Protein AF-A0A6N9PEZ5-F1 (afdb_monomer)

Mean predicted aligned error: 6.96 Å

Foldseek 3Di:
DCVVVPDPPDPCPVVVLVVLQVVFLVVLLVVLVVCPDPVNCVFFQKKFKAFDPDPPTDPLSVLRHGAMETNPACQCQFPADPLDGVGPIHMDTHGPVRCVVVVRDYDRDTDPPGGRPVPRRGRSSPDDDDDDCPPPDPVVVVVVVVCVVVPVDPDD

pLDDT: mean 90.11, std 12.71, range [35.72, 98.81]

Sequence (156 aa):
FLKNEGYEGLEPLQADNIFRTNIQTAYHVGHYRQMIDPAVMALRPYWQYDAVDDAHTRPSHLAMDGHVFPADSPVWDTWYPPNGFRCRCTVRTLSKRQVEQQRLMVETAPPLGIYPDRHFASNAAKVRFEPDLAGYPEPLAKAFRAREKAGGGKAP

Secondary structure (DSSP, 8-state):
-TTTTT--SSSTHHHHHHHHHHHHHHHHHHHHHHHTSHHHHHH--EEEEE---STTS-HHHHTTTT-EEETT-GGGGTSSSP-STT---EEEEE-HHHHHHHTPPB-SSPPTT--PSTT--S-TTTS------TTS-HHHHHHHHHHHHTTTT---

Solvent-accessible surface area (backbone atoms only — not comparable to full-atom values): 9207 Å² total; per-residue (Å²): 106,62,66,80,74,69,53,80,62,86,74,54,60,64,60,50,48,52,49,50,40,52,52,50,40,54,50,37,30,55,51,47,58,57,54,66,34,69,70,44,32,73,61,26,46,29,33,26,36,43,41,59,95,52,95,85,48,51,68,49,52,54,72,46,38,72,46,26,29,49,63,84,41,72,60,51,48,31,70,30,45,48,38,38,88,77,52,76,46,48,74,47,76,32,33,68,67,52,36,62,75,69,66,58,68,76,48,93,68,78,70,85,95,56,61,49,38,93,96,17,62,37,28,64,63,78,52,76,90,76,80,84,53,90,85,48,60,66,71,60,44,51,52,51,53,51,46,55,72,72,53,74,73,79,72,132

Radius of gyration: 18.54 Å; Cα contacts (8 Å, |Δi|>4): 190; chains: 1; bounding box: 46×35×56 Å

Nearest PDB structures (foldseek):
  6no1-assembly1_A  TM=2.380E-01  e=3.612E+00  Blastocystis sp. ATCC 50177/Nand II
  5ltv-assembly4_D  TM=3.193E-01  e=6.930E+00  Pseudomonas aeruginosa

Structure (mmCIF, N/CA/C/O backbone):
data_AF-A0A6N9PEZ5-F1
#
_entry.id   AF-A0A6N9PEZ5-F1
#
loop_
_atom_site.group_PDB
_atom_site.id
_atom_site.type_symbol
_atom_site.label_atom_id
_atom_site.label_alt_id
_atom_site.label_comp_id
_atom_site.label_asym_id
_atom_site.label_entity_id
_atom_site.label_seq_id
_atom_site.pdbx_PDB_ins_code
_atom_site.Cartn_x
_atom_site.Cartn_y
_atom_site.Cartn_z
_atom_site.occupancy
_atom_site.B_iso_or_equiv
_atom_site.auth_seq_id
_atom_site.auth_comp_id
_atom_site.auth_asym_id
_atom_site.auth_atom_id
_atom_site.pdbx_PDB_model_num
ATOM 1 N N . PHE A 1 1 ? 20.713 -13.069 -5.353 1.00 63.78 1 PHE A N 1
ATOM 2 C CA . PHE A 1 1 ? 19.783 -13.498 -6.414 1.00 63.78 1 PHE A CA 1
ATOM 3 C C . PHE A 1 1 ? 20.405 -13.280 -7.785 1.00 63.78 1 PHE A C 1
ATOM 5 O O . PHE A 1 1 ? 21.025 -14.216 -8.239 1.00 63.78 1 PHE A O 1
ATOM 12 N N . LEU A 1 2 ? 20.407 -12.079 -8.384 1.00 66.62 2 LEU A N 1
ATOM 13 C CA . LEU A 1 2 ? 20.916 -11.881 -9.761 1.00 66.62 2 LEU 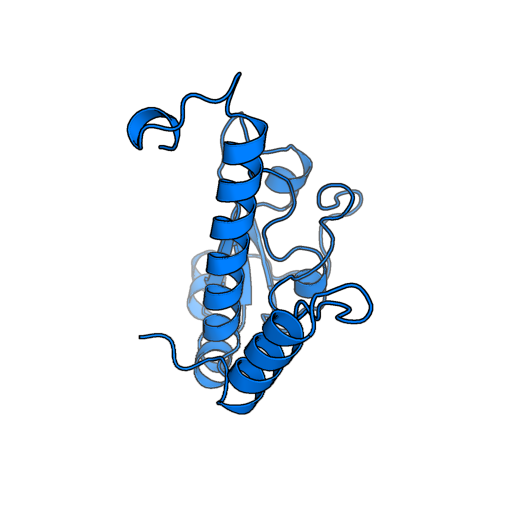A CA 1
ATOM 14 C C . LEU A 1 2 ? 22.366 -12.360 -9.997 1.00 66.62 2 LEU A C 1
ATOM 16 O O . LEU A 1 2 ? 22.626 -13.004 -11.004 1.00 66.62 2 LEU A O 1
ATOM 20 N N . LYS A 1 3 ? 23.289 -12.133 -9.046 1.00 65.44 3 LYS A N 1
ATOM 21 C CA . LYS A 1 3 ? 24.653 -12.706 -9.102 1.00 65.44 3 LYS A CA 1
ATOM 22 C C . LYS A 1 3 ? 24.655 -14.246 -9.047 1.00 65.44 3 LYS A C 1
ATOM 24 O O . LYS A 1 3 ? 25.455 -14.876 -9.719 1.00 65.44 3 LYS A O 1
ATOM 29 N N . ASN A 1 4 ? 23.747 -14.845 -8.272 1.00 75.81 4 ASN A N 1
ATOM 30 C CA . ASN A 1 4 ? 23.611 -16.305 -8.159 1.00 75.81 4 ASN A CA 1
ATOM 31 C C . ASN A 1 4 ? 22.989 -16.919 -9.426 1.00 75.81 4 ASN A C 1
ATOM 33 O O . ASN A 1 4 ? 23.233 -18.084 -9.702 1.00 75.81 4 ASN A O 1
ATOM 37 N N . GLU A 1 5 ? 22.228 -16.131 -10.191 1.00 81.50 5 GLU A N 1
ATOM 38 C CA . GLU A 1 5 ? 21.623 -16.516 -11.475 1.00 81.50 5 GLU A CA 1
ATOM 39 C C . GLU A 1 5 ? 22.512 -16.147 -12.687 1.00 81.50 5 GLU A C 1
ATOM 41 O O . GLU A 1 5 ? 22.036 -16.111 -13.819 1.00 81.50 5 GLU A O 1
ATOM 46 N N . GLY A 1 6 ? 23.800 -15.839 -12.472 1.00 74.12 6 GLY A N 1
ATOM 47 C CA . GLY A 1 6 ? 24.781 -15.648 -13.552 1.00 74.12 6 GLY A CA 1
ATOM 48 C C . GLY A 1 6 ? 24.813 -14.261 -14.209 1.00 74.12 6 GLY A C 1
ATOM 49 O O . GLY A 1 6 ? 25.402 -14.107 -15.276 1.00 74.12 6 GLY A O 1
ATOM 50 N N . TYR A 1 7 ? 24.204 -13.232 -13.610 1.00 70.62 7 TYR A N 1
ATOM 51 C CA . TYR A 1 7 ? 24.327 -11.861 -14.117 1.00 70.62 7 TYR A CA 1
ATOM 52 C C . TYR A 1 7 ? 25.643 -11.204 -13.653 1.00 70.62 7 TYR A C 1
ATOM 54 O O . TYR A 1 7 ? 25.795 -10.881 -12.471 1.00 70.62 7 TYR A O 1
ATOM 62 N N . GLU A 1 8 ? 26.563 -10.957 -14.594 1.00 67.50 8 GLU A N 1
ATOM 63 C CA . GLU A 1 8 ? 27.922 -10.425 -14.347 1.00 67.50 8 GLU A CA 1
ATOM 64 C C . GLU A 1 8 ? 28.089 -8.910 -14.607 1.00 67.50 8 GLU A C 1
ATOM 66 O O . GLU A 1 8 ? 29.203 -8.388 -14.587 1.00 67.50 8 GLU A O 1
ATOM 71 N N . GLY A 1 9 ? 27.002 -8.166 -14.848 1.00 66.94 9 GLY A N 1
ATOM 72 C CA . GLY A 1 9 ? 27.083 -6.715 -15.064 1.00 66.94 9 GLY A CA 1
ATOM 73 C C . GLY A 1 9 ? 27.667 -5.960 -13.856 1.00 66.94 9 GLY A C 1
ATOM 74 O O . GLY A 1 9 ? 27.374 -6.302 -12.708 1.00 66.94 9 GLY A O 1
ATOM 75 N N . LEU A 1 10 ? 28.472 -4.919 -14.125 1.00 53.66 10 LEU A N 1
ATOM 76 C CA . LEU A 1 10 ? 29.115 -4.048 -13.126 1.00 53.66 10 LEU A CA 1
ATOM 77 C C . LEU A 1 10 ? 28.102 -3.569 -12.078 1.00 53.66 10 LEU A C 1
ATOM 79 O O . LEU A 1 10 ? 27.137 -2.897 -12.428 1.00 53.66 10 LEU A O 1
ATOM 83 N N . GLU A 1 11 ? 28.336 -3.956 -10.817 1.00 64.50 11 GLU A N 1
ATOM 84 C CA . GLU A 1 11 ? 27.497 -3.694 -9.637 1.00 64.50 11 GLU A CA 1
ATOM 85 C C . GLU A 1 11 ? 25.986 -3.745 -9.942 1.00 64.50 11 GLU A C 1
ATOM 87 O O . GLU A 1 11 ? 25.364 -2.716 -10.219 1.00 64.50 11 GLU A O 1
ATOM 92 N N . PRO A 1 12 ? 25.342 -4.929 -9.849 1.00 73.00 12 PRO A N 1
ATOM 93 C CA . PRO A 1 12 ? 23.949 -5.132 -10.249 1.00 73.00 12 PRO A CA 1
ATOM 94 C C . PRO A 1 12 ? 22.935 -4.427 -9.336 1.00 73.00 12 PRO A C 1
ATOM 96 O O . PRO A 1 12 ? 21.785 -4.836 -9.273 1.00 73.00 12 PRO A O 1
ATOM 99 N N . LEU A 1 13 ? 23.325 -3.370 -8.623 1.00 79.56 13 LEU A N 1
ATOM 100 C CA . LEU A 1 13 ? 22.492 -2.570 -7.737 1.00 79.56 13 LEU A CA 1
ATOM 101 C C . LEU A 1 13 ? 21.288 -1.981 -8.466 1.00 79.56 13 LEU A C 1
ATOM 103 O O . LEU A 1 13 ? 20.185 -2.019 -7.925 1.00 79.56 13 LEU A O 1
ATOM 107 N N . GLN A 1 14 ? 21.472 -1.475 -9.690 1.00 82.81 14 GLN A N 1
ATOM 108 C CA . GLN A 1 14 ? 20.361 -0.937 -10.475 1.00 82.81 14 GLN A CA 1
ATOM 109 C C . GLN A 1 14 ? 19.403 -2.049 -10.909 1.00 82.81 14 GLN A C 1
ATOM 111 O O . GLN A 1 14 ? 18.198 -1.930 -10.698 1.00 82.81 14 GLN A O 1
ATOM 116 N N . ALA A 1 15 ? 19.931 -3.142 -11.466 1.00 85.19 15 ALA A N 1
ATOM 117 C CA . ALA A 1 15 ? 19.124 -4.282 -11.894 1.00 85.19 15 ALA A CA 1
ATOM 118 C C . ALA A 1 15 ? 18.391 -4.940 -10.711 1.00 85.19 15 ALA A C 1
ATOM 120 O O . ALA A 1 15 ? 17.208 -5.243 -10.816 1.00 85.19 15 ALA A O 1
ATOM 121 N N . ASP A 1 16 ? 19.059 -5.097 -9.566 1.00 85.62 16 ASP A N 1
ATOM 122 C CA . ASP A 1 16 ? 18.483 -5.612 -8.321 1.00 85.62 16 ASP A CA 1
ATOM 123 C C . ASP A 1 16 ? 17.399 -4.678 -7.782 1.00 85.62 16 ASP A C 1
ATOM 125 O O . ASP A 1 16 ? 16.331 -5.151 -7.406 1.00 85.62 16 ASP A O 1
ATOM 129 N N . ASN A 1 17 ? 17.626 -3.361 -7.790 1.00 89.38 17 ASN A N 1
ATOM 130 C CA . ASN A 1 17 ? 16.617 -2.395 -7.364 1.00 89.38 17 ASN A CA 1
ATOM 131 C C . ASN A 1 17 ? 15.374 -2.452 -8.264 1.00 89.38 17 ASN A C 1
ATOM 133 O O . ASN A 1 17 ? 14.265 -2.588 -7.756 1.00 89.38 17 ASN A O 1
ATOM 137 N N . ILE A 1 18 ? 15.559 -2.435 -9.590 1.00 88.69 18 ILE A N 1
ATOM 138 C CA . ILE A 1 18 ? 14.463 -2.560 -10.563 1.00 88.69 18 ILE A CA 1
ATOM 139 C C . ILE A 1 18 ? 13.706 -3.870 -10.343 1.00 88.69 18 ILE A C 1
ATOM 141 O O . ILE A 1 18 ? 12.483 -3.865 -10.216 1.00 88.69 18 ILE A O 1
ATOM 145 N N . PHE A 1 19 ? 14.427 -4.989 -10.268 1.00 89.62 19 PHE A N 1
ATOM 146 C CA . PHE A 1 19 ? 13.830 -6.302 -10.066 1.00 89.62 19 PHE A CA 1
ATOM 147 C C . PHE A 1 19 ? 13.015 -6.350 -8.771 1.00 89.62 19 PHE A C 1
ATOM 149 O O . PHE A 1 19 ? 11.838 -6.703 -8.800 1.00 89.62 19 PHE A O 1
ATOM 156 N N . ARG A 1 20 ? 13.600 -5.942 -7.639 1.00 89.62 20 ARG A N 1
ATOM 157 C CA . ARG A 1 20 ? 12.924 -5.960 -6.334 1.00 89.62 20 ARG A CA 1
ATOM 158 C C . ARG A 1 20 ? 11.693 -5.074 -6.313 1.00 89.62 20 ARG A C 1
ATOM 160 O O . ARG A 1 20 ? 10.644 -5.541 -5.883 1.00 89.62 20 ARG A O 1
ATOM 167 N N . THR A 1 21 ? 11.805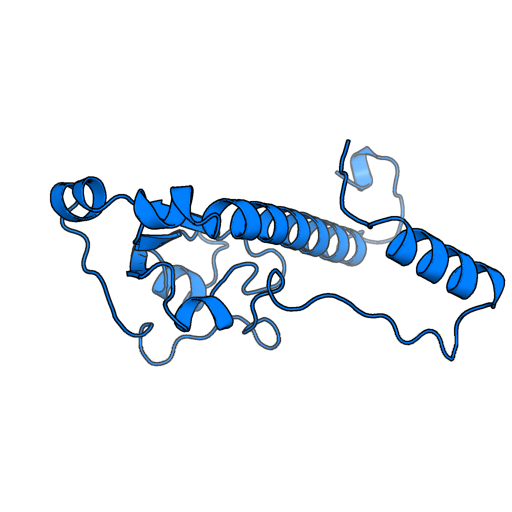 -3.838 -6.796 1.00 91.00 21 THR A N 1
ATOM 168 C CA . THR A 1 21 ? 10.665 -2.921 -6.862 1.00 91.00 21 THR A CA 1
ATOM 169 C C . THR A 1 21 ? 9.552 -3.503 -7.725 1.00 91.00 21 THR A C 1
ATOM 171 O O . THR A 1 21 ? 8.408 -3.520 -7.287 1.00 91.00 21 THR A O 1
ATOM 174 N N . ASN A 1 22 ? 9.864 -4.061 -8.896 1.00 91.38 22 ASN A N 1
ATOM 175 C CA . ASN A 1 22 ? 8.846 -4.634 -9.777 1.00 91.38 22 ASN A CA 1
ATOM 176 C C . ASN A 1 22 ? 8.159 -5.861 -9.164 1.00 91.38 22 ASN A C 1
ATOM 178 O O . ASN A 1 22 ? 6.937 -5.978 -9.248 1.00 91.38 22 ASN A O 1
ATOM 182 N N . ILE A 1 23 ? 8.916 -6.756 -8.522 1.00 93.31 23 ILE A N 1
ATOM 183 C CA . ILE A 1 23 ? 8.352 -7.941 -7.862 1.00 93.31 23 ILE A CA 1
ATOM 184 C C . ILE A 1 23 ? 7.480 -7.547 -6.664 1.00 93.31 23 ILE A C 1
ATOM 186 O O . ILE A 1 23 ? 6.385 -8.085 -6.511 1.00 93.31 23 ILE A O 1
ATOM 190 N N . GLN A 1 24 ? 7.917 -6.585 -5.848 1.00 92.69 24 GLN A N 1
ATOM 191 C CA . GLN A 1 24 ? 7.117 -6.069 -4.734 1.00 92.69 24 GLN A CA 1
ATOM 192 C C . GLN A 1 24 ? 5.831 -5.413 -5.231 1.00 92.69 24 GLN A C 1
ATOM 194 O O . GLN A 1 24 ? 4.755 -5.745 -4.744 1.00 92.69 24 GLN A O 1
ATOM 199 N N . THR A 1 25 ? 5.916 -4.551 -6.247 1.00 93.06 25 THR A N 1
ATOM 200 C CA . THR A 1 25 ? 4.736 -3.954 -6.880 1.00 93.06 25 THR A CA 1
ATOM 201 C C . THR A 1 25 ? 3.769 -5.031 -7.363 1.00 93.06 25 THR A C 1
ATOM 203 O O . THR A 1 25 ? 2.590 -4.978 -7.031 1.00 93.06 25 THR A O 1
ATOM 206 N N . ALA A 1 26 ? 4.247 -6.044 -8.092 1.00 92.75 26 ALA A N 1
ATOM 207 C CA . ALA A 1 26 ? 3.397 -7.125 -8.592 1.00 92.75 26 ALA A CA 1
ATOM 208 C C . ALA A 1 26 ? 2.713 -7.909 -7.459 1.00 92.75 26 ALA A C 1
ATOM 210 O O . ALA A 1 26 ? 1.514 -8.187 -7.542 1.00 92.75 26 ALA A O 1
ATOM 211 N N . TYR A 1 27 ? 3.448 -8.216 -6.386 1.00 94.38 27 TYR A N 1
ATOM 212 C CA . TYR A 1 27 ? 2.891 -8.856 -5.196 1.00 94.38 27 TYR A CA 1
ATOM 213 C C . TYR A 1 27 ? 1.787 -8.000 -4.564 1.00 94.38 27 TYR A C 1
ATOM 215 O O . TYR A 1 27 ? 0.679 -8.490 -4.353 1.00 94.38 27 TYR A O 1
ATOM 223 N N . HIS A 1 28 ? 2.050 -6.713 -4.322 1.00 95.50 28 HIS A N 1
ATOM 224 C CA . HIS A 1 28 ? 1.080 -5.805 -3.708 1.00 95.50 28 HIS A CA 1
ATOM 225 C C . HIS A 1 28 ? -0.150 -5.569 -4.591 1.00 95.50 28 H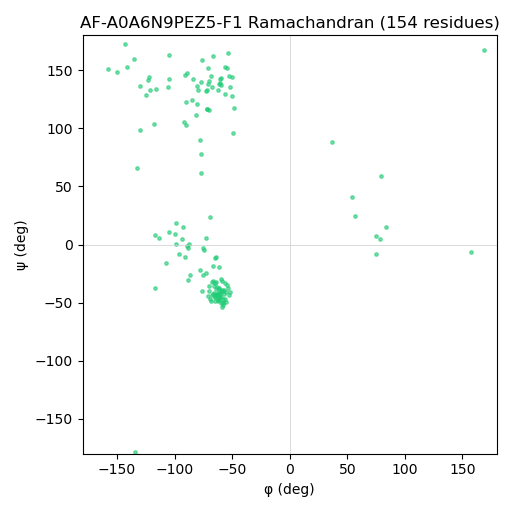IS A C 1
ATOM 227 O O . HIS A 1 28 ? -1.255 -5.474 -4.067 1.00 95.50 28 HIS A O 1
ATOM 233 N N . VAL A 1 29 ? -0.007 -5.566 -5.921 1.00 95.06 29 VAL A N 1
ATOM 234 C CA . VAL A 1 29 ? -1.148 -5.530 -6.853 1.00 95.06 29 VAL A CA 1
ATOM 235 C C . VAL A 1 29 ? -2.045 -6.758 -6.671 1.00 95.06 29 VAL A C 1
ATOM 237 O O . VAL A 1 29 ? -3.267 -6.625 -6.600 1.00 95.06 29 VAL A O 1
ATOM 240 N N . GLY A 1 30 ? -1.459 -7.957 -6.590 1.00 94.81 30 GLY A N 1
ATOM 241 C CA . GLY A 1 30 ? -2.207 -9.194 -6.347 1.00 94.81 30 GLY A CA 1
ATOM 242 C C . GLY A 1 30 ? -2.865 -9.217 -4.966 1.00 94.81 30 GLY A C 1
ATOM 243 O O . GLY A 1 30 ? -4.049 -9.531 -4.853 1.00 94.81 30 GLY A O 1
ATOM 244 N N . HIS A 1 31 ? -2.117 -8.816 -3.938 1.00 96.44 31 HIS A N 1
ATOM 245 C CA . HIS A 1 31 ? -2.591 -8.708 -2.560 1.00 96.44 31 HIS A CA 1
ATOM 246 C C . HIS A 1 31 ? -3.782 -7.753 -2.453 1.00 96.44 31 HIS A C 1
ATOM 248 O O . HIS A 1 31 ? -4.840 -8.138 -1.962 1.00 96.44 31 HIS A O 1
ATOM 254 N N . TYR A 1 32 ? -3.670 -6.552 -3.027 1.00 97.12 32 TYR A N 1
ATOM 255 C CA . TYR A 1 32 ? -4.749 -5.567 -3.057 1.00 97.12 32 TYR A CA 1
ATOM 256 C C . TYR A 1 32 ? -6.015 -6.132 -3.697 1.00 97.12 32 TYR A C 1
ATOM 258 O O . TYR A 1 32 ? -7.091 -6.019 -3.117 1.00 97.12 32 TYR A O 1
ATOM 266 N N . ARG A 1 33 ? -5.890 -6.795 -4.857 1.00 95.44 33 ARG A N 1
ATOM 267 C CA . 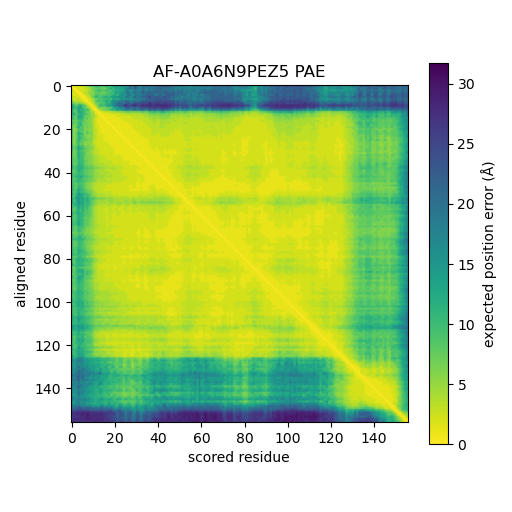ARG A 1 33 ? -7.025 -7.415 -5.563 1.00 95.44 33 ARG A CA 1
ATOM 268 C C . ARG A 1 33 ? -7.772 -8.429 -4.700 1.00 95.44 33 ARG A C 1
ATOM 270 O O . ARG A 1 33 ? -8.993 -8.467 -4.759 1.00 95.44 33 ARG A O 1
ATOM 277 N N . GLN A 1 34 ? -7.058 -9.223 -3.904 1.00 96.62 34 GLN A N 1
ATOM 278 C CA . GLN A 1 34 ? -7.684 -10.154 -2.961 1.00 96.62 34 GLN A CA 1
ATOM 279 C C . GLN A 1 34 ? -8.359 -9.411 -1.802 1.00 96.62 34 GLN A C 1
ATOM 281 O O . GLN A 1 34 ? -9.453 -9.775 -1.386 1.00 96.62 34 GLN A O 1
ATOM 286 N N . MET A 1 35 ? -7.724 -8.356 -1.286 1.00 97.50 35 MET A N 1
ATOM 287 C CA . MET A 1 35 ? -8.238 -7.584 -0.152 1.00 97.50 35 MET A CA 1
ATOM 288 C C . MET A 1 35 ? -9.521 -6.809 -0.469 1.00 97.50 35 MET A C 1
ATOM 290 O O . MET A 1 35 ? -10.331 -6.616 0.437 1.00 97.50 35 MET A O 1
ATOM 294 N N . ILE A 1 36 ? -9.699 -6.366 -1.719 1.00 96.94 36 ILE A N 1
ATOM 295 C CA . ILE A 1 36 ? -10.893 -5.629 -2.165 1.00 96.94 36 ILE A CA 1
ATOM 296 C C . ILE A 1 36 ? -12.042 -6.521 -2.636 1.00 96.94 36 ILE A C 1
ATOM 298 O O . ILE A 1 36 ? -13.072 -5.999 -3.064 1.00 96.94 36 ILE A O 1
ATOM 302 N N . ASP A 1 37 ? -11.885 -7.847 -2.607 1.00 97.31 37 ASP A N 1
ATOM 303 C CA . ASP A 1 37 ? -13.010 -8.735 -2.883 1.00 97.31 37 ASP A CA 1
ATOM 304 C C . ASP A 1 37 ? -14.160 -8.397 -1.908 1.00 97.31 37 ASP A C 1
ATOM 306 O O . ASP A 1 37 ? -13.917 -8.311 -0.697 1.00 97.31 37 ASP A O 1
ATOM 310 N N . PRO A 1 38 ? -15.403 -8.188 -2.384 1.00 97.38 38 PRO A N 1
ATOM 311 C CA . PRO A 1 38 ? -16.508 -7.776 -1.521 1.00 97.38 38 PRO A CA 1
ATOM 312 C C . PRO A 1 38 ? -16.742 -8.706 -0.324 1.00 97.38 38 PRO A C 1
ATOM 314 O O . PRO A 1 38 ? -17.076 -8.234 0.764 1.00 97.38 38 PRO A O 1
ATOM 317 N N . ALA A 1 39 ? -16.530 -10.017 -0.487 1.00 97.56 39 ALA A N 1
ATOM 318 C CA . ALA A 1 39 ? -16.652 -10.976 0.605 1.00 97.56 39 ALA A CA 1
ATOM 319 C C . ALA A 1 39 ? -15.515 -10.816 1.627 1.00 97.56 39 ALA A C 1
ATOM 321 O O . ALA A 1 39 ? -15.742 -10.936 2.833 1.00 97.56 39 ALA A O 1
ATOM 322 N N . VAL A 1 40 ? -14.301 -10.491 1.170 1.00 97.75 40 VAL A N 1
ATOM 323 C CA . VAL A 1 40 ? -13.162 -10.206 2.053 1.00 97.75 40 VAL A CA 1
ATOM 324 C C . VAL A 1 40 ? -13.375 -8.899 2.808 1.00 97.75 40 VAL A C 1
ATOM 326 O O . VAL A 1 40 ? -13.222 -8.895 4.029 1.00 97.75 40 VAL A O 1
ATOM 329 N N . MET A 1 41 ? -13.782 -7.819 2.137 1.00 97.44 41 MET A N 1
ATOM 330 C CA . MET A 1 41 ? -14.045 -6.526 2.783 1.00 97.44 41 MET A CA 1
ATOM 331 C C . MET A 1 41 ? -15.164 -6.618 3.826 1.00 97.44 41 MET A C 1
ATOM 333 O O . MET A 1 41 ? -15.037 -6.042 4.905 1.00 97.44 41 MET A O 1
ATOM 337 N N . ALA A 1 42 ? -16.220 -7.396 3.557 1.00 97.62 42 ALA A N 1
ATOM 338 C CA . ALA A 1 42 ? -17.299 -7.627 4.519 1.00 97.62 42 ALA A CA 1
ATOM 339 C C . ALA A 1 42 ? -16.807 -8.307 5.812 1.00 97.62 42 ALA A C 1
ATOM 341 O O . ALA A 1 42 ? -17.262 -7.976 6.907 1.00 97.62 42 ALA A O 1
ATOM 342 N N . LEU A 1 43 ? -15.860 -9.245 5.702 1.00 98.19 43 LEU A N 1
ATOM 343 C CA . LEU A 1 43 ? -15.302 -9.976 6.846 1.00 98.19 43 LEU A CA 1
ATOM 344 C C . LEU A 1 43 ? -14.120 -9.253 7.511 1.00 98.19 43 LEU A C 1
ATOM 346 O O . LEU A 1 43 ? -13.838 -9.469 8.696 1.00 98.19 43 LEU A O 1
ATOM 350 N N . ARG A 1 44 ? -13.399 -8.424 6.753 1.00 98.38 44 ARG A N 1
ATOM 351 C CA . ARG A 1 44 ? -12.153 -7.763 7.160 1.00 98.38 44 ARG A CA 1
ATOM 352 C C . ARG A 1 44 ? -12.187 -6.269 6.800 1.00 98.38 44 ARG A C 1
ATOM 354 O O . ARG A 1 44 ? -11.407 -5.825 5.955 1.00 98.38 44 ARG A O 1
ATOM 361 N N . PRO A 1 45 ? -13.080 -5.490 7.441 1.00 98.44 45 PRO A N 1
ATOM 362 C CA . PRO A 1 45 ? -13.360 -4.105 7.060 1.00 98.44 45 PRO A CA 1
ATOM 363 C C . PRO A 1 45 ? -12.269 -3.105 7.470 1.00 98.44 45 PRO A C 1
ATOM 365 O O . PRO A 1 45 ? -12.392 -1.924 7.160 1.00 98.44 45 PRO A O 1
ATOM 368 N N . TYR A 1 46 ? -11.216 -3.543 8.166 1.00 98.75 46 TYR A N 1
ATOM 369 C CA . TYR A 1 46 ? -10.116 -2.684 8.600 1.00 98.75 46 TYR A CA 1
ATOM 370 C C . TYR A 1 46 ? -8.795 -3.209 8.078 1.00 98.75 46 TYR A C 1
ATOM 372 O O . TYR A 1 46 ? -8.559 -4.415 8.080 1.00 98.75 46 TYR A O 1
ATOM 380 N N . TRP A 1 47 ? -7.913 -2.313 7.675 1.00 98.69 47 TRP A N 1
ATOM 381 C CA . TRP A 1 47 ? -6.575 -2.635 7.210 1.00 98.69 47 TRP A CA 1
ATOM 382 C C . TRP A 1 47 ? -5.554 -1.907 8.078 1.00 98.69 47 TRP A C 1
ATOM 384 O O . TRP A 1 47 ? -5.794 -0.787 8.522 1.00 98.69 47 TRP A O 1
ATOM 394 N N . GLN A 1 48 ? -4.422 -2.549 8.328 1.00 98.69 48 GLN A N 1
ATOM 395 C CA . GLN A 1 48 ? -3.334 -1.995 9.120 1.00 98.69 48 GLN A CA 1
ATOM 396 C C . GLN A 1 48 ? -2.065 -1.948 8.290 1.00 98.69 48 GLN A C 1
ATOM 398 O O . GLN A 1 48 ? -1.720 -2.933 7.631 1.00 98.69 48 GLN A O 1
ATOM 403 N N . TYR A 1 49 ? -1.392 -0.806 8.336 1.00 98.50 49 TYR A N 1
ATOM 404 C CA . TYR A 1 49 ? -0.069 -0.659 7.756 1.00 98.50 49 TYR A CA 1
ATOM 405 C C . TYR A 1 49 ? 0.954 -1.410 8.616 1.00 98.50 49 TYR A C 1
ATOM 407 O O . TYR A 1 49 ? 0.915 -1.312 9.840 1.00 98.50 49 TYR A O 1
ATOM 415 N N . ASP A 1 50 ? 1.817 -2.196 7.979 1.00 98.06 50 ASP A N 1
ATOM 416 C CA . ASP A 1 50 ? 2.771 -3.087 8.646 1.00 98.06 50 ASP A CA 1
ATOM 417 C C . ASP A 1 50 ? 4.159 -2.857 8.043 1.00 98.06 50 ASP A C 1
ATOM 419 O O . ASP A 1 50 ? 4.464 -3.310 6.933 1.00 98.06 50 ASP A O 1
ATOM 423 N N . ALA A 1 51 ? 4.969 -2.058 8.729 1.00 97.69 51 ALA A N 1
ATOM 424 C CA . ALA A 1 51 ? 6.353 -1.811 8.376 1.00 97.69 51 ALA A CA 1
ATOM 425 C C . ALA A 1 51 ? 7.257 -2.843 9.055 1.00 97.69 51 ALA A C 1
ATOM 427 O O . ALA A 1 51 ? 7.016 -3.285 10.172 1.00 97.69 51 ALA A O 1
ATOM 428 N N . VAL A 1 52 ? 8.361 -3.203 8.401 1.00 96.19 52 VAL A N 1
ATOM 429 C CA . VAL A 1 52 ? 9.376 -4.025 9.070 1.00 96.19 52 VAL A CA 1
ATOM 430 C C . VAL A 1 52 ? 10.084 -3.161 10.110 1.00 96.19 52 VAL A C 1
ATOM 432 O O . VAL A 1 52 ? 10.761 -2.207 9.733 1.00 96.19 52 VAL A O 1
ATOM 435 N N . ASP A 1 53 ? 9.966 -3.495 11.391 1.00 93.88 53 ASP A N 1
ATOM 436 C CA . ASP A 1 53 ? 10.648 -2.780 12.476 1.00 93.88 53 ASP A CA 1
ATOM 437 C C . ASP A 1 53 ? 12.136 -3.172 12.549 1.00 93.88 53 ASP A C 1
ATOM 439 O O . ASP A 1 53 ? 12.562 -4.020 13.334 1.00 93.88 53 ASP A O 1
ATOM 443 N N . ASP A 1 54 ? 12.9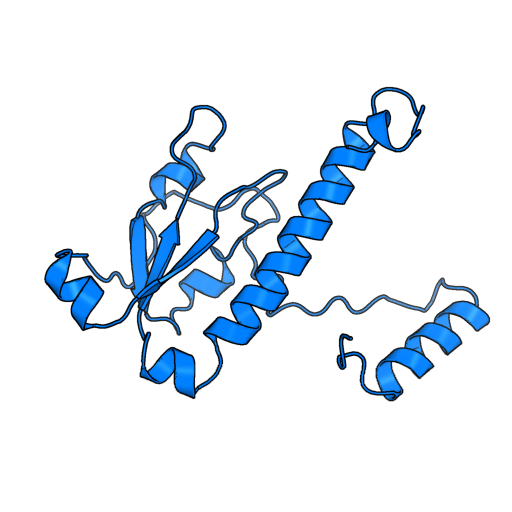37 -2.614 11.638 1.00 94.75 54 ASP A N 1
ATOM 444 C CA . ASP A 1 54 ? 14.391 -2.738 11.650 1.00 94.75 54 ASP A CA 1
ATOM 445 C C . ASP A 1 54 ? 15.091 -1.447 11.191 1.00 94.75 54 ASP A C 1
ATOM 447 O O . ASP A 1 54 ? 14.478 -0.506 10.682 1.00 94.75 54 ASP A O 1
ATOM 451 N N . ALA A 1 55 ? 16.420 -1.423 11.326 1.00 94.62 55 ALA A N 1
ATOM 452 C CA . ALA A 1 55 ? 17.250 -0.260 11.008 1.00 94.62 55 ALA A CA 1
ATOM 453 C C . ALA A 1 55 ? 17.258 0.158 9.519 1.00 94.62 55 ALA A C 1
ATOM 455 O O . ALA A 1 55 ? 17.790 1.218 9.190 1.00 94.62 55 ALA A O 1
ATOM 456 N N . HIS A 1 56 ? 16.712 -0.652 8.608 1.00 94.31 56 HIS A N 1
ATOM 457 C CA . HIS A 1 56 ? 16.643 -0.345 7.175 1.00 94.31 56 HIS A CA 1
ATOM 458 C C . HIS A 1 56 ? 15.298 0.262 6.762 1.00 94.31 56 HIS A C 1
ATOM 460 O O . HIS A 1 56 ? 15.144 0.692 5.613 1.00 94.31 56 HIS A O 1
ATOM 466 N N . THR A 1 57 ? 14.312 0.289 7.657 1.00 96.69 57 THR A N 1
ATOM 467 C CA . THR A 1 57 ? 13.030 0.943 7.405 1.00 96.69 57 THR A CA 1
ATOM 468 C C . THR A 1 57 ? 13.158 2.446 7.612 1.00 96.69 57 THR A C 1
ATOM 470 O O . THR A 1 57 ? 13.742 2.929 8.579 1.00 96.69 57 THR A O 1
ATOM 473 N N . ARG A 1 58 ? 12.634 3.218 6.654 1.00 96.75 58 ARG A N 1
ATOM 474 C CA . ARG A 1 58 ? 12.722 4.680 6.707 1.00 96.75 58 ARG A CA 1
ATOM 475 C C . ARG A 1 58 ? 11.866 5.218 7.855 1.00 96.75 58 ARG A C 1
ATOM 477 O O . ARG A 1 58 ? 10.759 4.712 8.041 1.00 96.75 58 ARG A O 1
ATOM 484 N N . PRO A 1 59 ? 12.292 6.296 8.539 1.00 96.88 59 PRO A N 1
ATOM 485 C CA . PRO A 1 59 ? 11.531 6.868 9.647 1.00 96.88 59 PRO A CA 1
ATOM 486 C C . PRO A 1 59 ? 10.079 7.214 9.301 1.00 96.88 59 PRO A C 1
ATOM 488 O O . PRO A 1 59 ? 9.199 6.982 10.117 1.00 96.88 59 PRO A O 1
ATOM 491 N N . SER A 1 60 ? 9.797 7.704 8.086 1.00 96.94 60 SER A N 1
ATOM 492 C CA . SER A 1 60 ? 8.418 7.999 7.668 1.00 96.94 60 SER A CA 1
ATOM 493 C C . SER A 1 60 ? 7.555 6.747 7.509 1.00 96.94 60 SER A C 1
ATOM 495 O O . SER A 1 60 ? 6.357 6.806 7.755 1.00 96.94 60 SER A O 1
ATOM 497 N N . HIS A 1 61 ? 8.144 5.614 7.111 1.00 97.88 61 HIS A N 1
ATOM 498 C CA . HIS A 1 61 ? 7.425 4.344 6.979 1.00 97.88 61 HIS A CA 1
ATOM 499 C C . HIS A 1 61 ? 7.187 3.729 8.357 1.00 97.88 61 HIS A C 1
ATOM 501 O O . HIS A 1 61 ? 6.094 3.239 8.605 1.00 97.88 61 HIS A O 1
ATOM 507 N N . LEU A 1 62 ? 8.175 3.809 9.255 1.00 97.50 62 LEU A N 1
ATOM 508 C CA . LEU A 1 62 ? 8.037 3.361 10.642 1.00 97.50 62 LEU A CA 1
ATOM 509 C C . LEU A 1 62 ? 7.025 4.214 11.418 1.00 97.50 62 LEU A C 1
ATOM 511 O O . LEU A 1 62 ? 6.256 3.691 12.207 1.00 97.50 62 LEU A O 1
ATOM 515 N N . ALA A 1 63 ? 6.961 5.518 11.148 1.00 97.50 63 ALA A N 1
ATOM 516 C CA . ALA A 1 63 ? 5.950 6.397 11.731 1.00 97.50 63 ALA A CA 1
ATOM 517 C C . ALA A 1 63 ? 4.518 6.091 11.255 1.00 97.50 63 ALA A C 1
ATOM 519 O O . ALA A 1 63 ? 3.572 6.529 11.894 1.00 97.50 63 ALA A O 1
ATOM 520 N N . MET A 1 64 ? 4.358 5.369 10.141 1.00 98.12 64 MET A N 1
ATOM 521 C CA . MET A 1 64 ? 3.065 4.860 9.671 1.00 98.12 64 MET A CA 1
ATOM 522 C C . MET A 1 64 ? 2.773 3.449 10.210 1.00 98.12 64 MET A C 1
ATOM 524 O O . MET A 1 64 ? 1.655 2.955 10.064 1.00 98.12 64 MET A O 1
ATOM 528 N N . ASP A 1 65 ? 3.757 2.781 10.819 1.00 98.12 65 ASP A N 1
ATOM 529 C CA . ASP A 1 65 ? 3.610 1.412 11.301 1.00 98.12 65 ASP A CA 1
ATOM 530 C C . ASP A 1 65 ? 2.505 1.280 12.348 1.00 98.12 65 ASP A C 1
ATOM 532 O O . ASP A 1 65 ? 2.319 2.128 13.219 1.00 98.12 65 ASP A O 1
ATOM 536 N N . GLY A 1 66 ? 1.733 0.205 12.239 1.00 98.12 66 GLY A N 1
ATOM 537 C CA . GLY A 1 66 ? 0.667 -0.110 13.174 1.00 98.12 66 GLY A CA 1
ATOM 538 C C . GLY A 1 66 ? -0.600 0.739 13.036 1.00 98.12 66 GLY A C 1
ATOM 539 O O . GLY A 1 66 ? -1.609 0.370 13.642 1.00 98.12 66 GLY A O 1
ATOM 540 N N . HIS A 1 67 ? -0.617 1.796 12.220 1.00 98.56 67 HIS A N 1
ATOM 541 C CA . HIS A 1 67 ? -1.819 2.603 12.006 1.00 98.56 67 HIS A CA 1
ATOM 542 C C . HIS A 1 67 ? -2.906 1.805 11.269 1.00 98.56 67 HIS A C 1
ATOM 544 O O . HIS A 1 67 ? -2.637 1.092 10.293 1.00 98.56 67 HIS A O 1
ATOM 550 N N . VAL A 1 68 ? -4.150 1.914 11.749 1.00 98.81 68 VAL A N 1
ATOM 551 C CA . VAL A 1 68 ? -5.303 1.147 11.252 1.00 98.81 68 VAL A CA 1
ATOM 552 C C . VAL A 1 68 ? -6.342 2.078 10.651 1.00 98.81 68 VAL A C 1
ATOM 554 O O . VAL A 1 68 ? -6.741 3.055 11.273 1.00 98.81 68 VAL A O 1
ATOM 557 N N . PHE A 1 69 ? -6.854 1.724 9.476 1.00 98.75 69 PHE A N 1
ATOM 558 C CA . PHE A 1 69 ? -7.877 2.494 8.770 1.00 98.75 69 PHE A CA 1
ATOM 559 C C . PHE A 1 69 ? -8.977 1.578 8.227 1.00 98.75 69 PHE A C 1
ATOM 561 O O . PHE A 1 69 ? -8.745 0.378 8.041 1.00 98.75 69 PHE A O 1
ATOM 568 N N . PRO A 1 70 ? -10.171 2.113 7.924 1.00 98.56 70 PRO A N 1
ATOM 569 C CA . PRO A 1 70 ? -11.160 1.400 7.122 1.00 98.56 70 PRO A CA 1
ATOM 570 C C . PRO A 1 70 ? -10.565 0.906 5.795 1.00 98.56 70 PRO A C 1
ATOM 572 O O . PRO A 1 70 ? -9.716 1.573 5.201 1.00 98.56 70 PRO A O 1
ATOM 575 N N . ALA A 1 71 ? -11.003 -0.261 5.326 1.00 98.19 71 ALA A N 1
ATOM 576 C CA . ALA A 1 71 ? -10.532 -0.881 4.084 1.00 98.19 71 ALA A CA 1
ATOM 577 C C . ALA A 1 71 ? -10.770 -0.006 2.836 1.00 98.19 71 ALA A C 1
ATOM 579 O O . ALA A 1 71 ? -10.008 -0.052 1.875 1.00 98.19 71 ALA A O 1
ATOM 580 N N . ASP A 1 72 ? -11.818 0.813 2.860 1.00 97.25 72 ASP A N 1
ATOM 581 C CA . ASP A 1 72 ? -12.213 1.756 1.812 1.00 97.25 72 ASP A CA 1
ATOM 582 C C . ASP A 1 72 ? -11.651 3.175 2.017 1.00 97.25 72 ASP A C 1
ATOM 584 O O . ASP A 1 72 ? -11.959 4.080 1.241 1.00 97.25 72 ASP A O 1
ATOM 588 N N . SER A 1 73 ? -10.804 3.382 3.031 1.00 98.00 73 SER A N 1
ATOM 589 C CA . SER A 1 73 ? -10.229 4.693 3.329 1.00 98.00 73 SER A CA 1
ATOM 590 C C . SER A 1 73 ? -9.378 5.228 2.164 1.00 98.00 73 SER A C 1
ATOM 592 O O . SER A 1 73 ? -8.548 4.491 1.616 1.00 98.00 73 SER A O 1
ATOM 594 N N . PRO A 1 74 ? -9.482 6.531 1.831 1.00 96.94 74 PRO A N 1
ATOM 595 C CA . PRO A 1 74 ? -8.650 7.158 0.802 1.00 96.94 74 PRO A CA 1
ATOM 596 C C . PRO A 1 74 ? -7.159 7.186 1.169 1.00 96.94 74 PRO A C 1
ATOM 598 O O . PRO A 1 74 ? -6.313 7.433 0.312 1.00 96.94 74 PRO A O 1
ATOM 601 N N . VAL A 1 75 ? -6.787 6.886 2.420 1.00 97.75 75 VAL A N 1
ATOM 602 C CA . VAL A 1 75 ? -5.372 6.735 2.799 1.00 97.75 75 VAL A CA 1
ATOM 603 C C . VAL A 1 75 ? -4.668 5.687 1.928 1.00 97.75 75 VAL A C 1
ATOM 605 O O . VAL A 1 75 ? -3.510 5.869 1.559 1.00 97.75 75 VAL A O 1
ATOM 608 N N . TRP A 1 76 ? -5.382 4.636 1.506 1.00 97.62 76 TRP A N 1
ATOM 609 C CA . TRP A 1 76 ? -4.844 3.564 0.667 1.00 97.62 76 TRP A CA 1
ATOM 610 C C . TRP A 1 76 ? -4.635 3.973 -0.792 1.00 97.62 76 TRP A C 1
ATOM 612 O O . TRP A 1 76 ? -4.103 3.178 -1.563 1.00 97.62 76 TRP A O 1
ATOM 622 N N . ASP A 1 77 ? -5.025 5.186 -1.190 1.00 95.56 77 ASP A N 1
ATOM 623 C CA . ASP A 1 77 ? -4.632 5.764 -2.479 1.00 95.56 77 ASP A CA 1
ATOM 624 C C . ASP A 1 77 ? -3.201 6.293 -2.463 1.00 95.56 77 ASP A C 1
ATOM 626 O O . ASP A 1 77 ? -2.580 6.400 -3.518 1.00 95.56 77 ASP A O 1
ATOM 630 N N . THR A 1 78 ? -2.666 6.589 -1.275 1.00 95.81 78 THR A N 1
ATOM 631 C CA . THR A 1 78 ? -1.341 7.197 -1.104 1.00 95.81 78 THR A CA 1
ATOM 632 C C . THR A 1 78 ? -0.360 6.299 -0.359 1.00 95.81 78 THR A C 1
ATOM 634 O O . THR A 1 78 ? 0.803 6.266 -0.733 1.00 95.81 78 THR A O 1
ATOM 637 N N . TRP A 1 79 ? -0.813 5.549 0.648 1.00 97.38 79 TRP A N 1
ATOM 638 C CA . TRP A 1 79 ? 0.038 4.763 1.551 1.00 97.38 79 TRP A CA 1
ATOM 639 C C . TRP A 1 79 ? 0.020 3.251 1.300 1.00 97.38 79 TRP A C 1
ATOM 641 O O . TRP A 1 79 ? 0.537 2.489 2.120 1.00 97.38 79 TRP A O 1
ATOM 651 N N . TYR A 1 80 ? -0.556 2.785 0.190 1.00 97.56 80 TYR A N 1
ATOM 652 C CA . TYR A 1 80 ? -0.526 1.360 -0.138 1.00 97.56 80 TYR A CA 1
ATOM 653 C C . TYR A 1 80 ? 0.823 0.974 -0.775 1.00 97.56 80 TYR A C 1
ATOM 655 O O . TYR A 1 80 ? 1.157 1.520 -1.826 1.00 97.56 80 TYR A O 1
ATOM 663 N N . PRO A 1 81 ? 1.591 0.036 -0.185 1.00 96.19 81 PRO A N 1
ATOM 664 C CA . PRO A 1 81 ? 2.937 -0.297 -0.641 1.00 96.19 81 PRO A CA 1
ATOM 665 C C . PRO A 1 81 ? 3.034 -0.722 -2.120 1.00 96.19 81 PRO A C 1
ATOM 667 O O . PRO A 1 81 ? 2.091 -1.305 -2.664 1.00 96.19 81 PRO A O 1
ATOM 670 N N . PRO A 1 82 ? 4.204 -0.512 -2.758 1.00 95.69 82 PRO A N 1
ATOM 671 C CA . PRO A 1 82 ? 5.447 -0.010 -2.160 1.00 95.69 82 PRO A CA 1
ATOM 672 C C . PRO A 1 82 ? 5.471 1.517 -1.987 1.00 95.69 82 PRO A C 1
ATOM 674 O O . PRO A 1 82 ? 5.173 2.257 -2.914 1.00 95.69 82 PRO A O 1
ATOM 677 N N . ASN A 1 83 ? 5.947 1.987 -0.830 1.00 96.31 83 ASN A N 1
ATOM 678 C CA . ASN A 1 83 ? 6.048 3.420 -0.498 1.00 96.31 83 ASN A CA 1
ATOM 679 C C . ASN A 1 83 ? 7.458 3.999 -0.714 1.00 96.31 83 ASN A C 1
ATOM 681 O O . ASN A 1 83 ? 7.820 5.022 -0.134 1.00 96.31 83 ASN A O 1
ATOM 685 N N . GLY A 1 84 ? 8.287 3.306 -1.497 1.00 95.62 84 GLY A N 1
ATOM 686 C CA . GLY A 1 84 ? 9.674 3.670 -1.767 1.00 95.62 84 GLY A CA 1
ATOM 687 C C . GLY A 1 84 ? 10.461 2.562 -2.457 1.00 95.62 84 GLY A C 1
ATOM 688 O O . GLY A 1 84 ? 10.049 1.398 -2.480 1.00 95.62 84 GLY A O 1
ATOM 689 N N . PHE A 1 85 ? 11.645 2.898 -2.973 1.00 94.12 85 PHE A N 1
ATOM 690 C CA . PHE A 1 85 ? 12.579 1.886 -3.471 1.00 94.12 85 PHE A CA 1
ATOM 691 C C . PHE A 1 85 ? 13.008 0.953 -2.338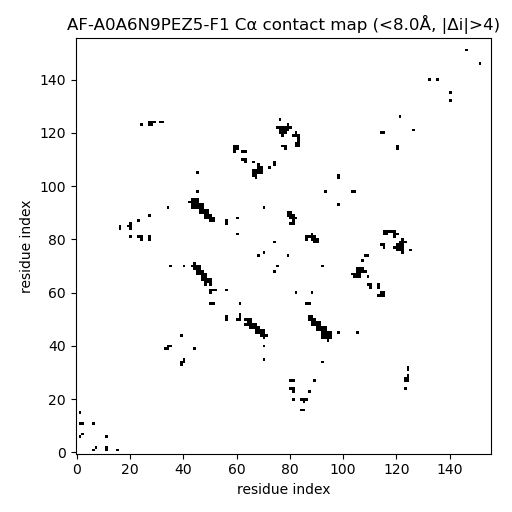 1.00 94.12 85 PHE A C 1
ATOM 693 O O . PHE A 1 85 ? 13.383 1.416 -1.254 1.00 94.12 85 PHE A O 1
ATOM 700 N N . ARG A 1 86 ? 12.976 -0.358 -2.616 1.00 90.50 86 ARG A N 1
ATOM 701 C CA . ARG A 1 86 ? 13.260 -1.436 -1.653 1.00 90.50 86 ARG A CA 1
ATOM 702 C C . ARG A 1 86 ? 12.372 -1.405 -0.396 1.00 90.50 86 ARG A C 1
ATOM 704 O O . ARG A 1 86 ? 12.780 -1.913 0.647 1.00 90.50 86 ARG A O 1
ATOM 711 N N . CYS A 1 87 ? 11.174 -0.818 -0.475 1.00 93.94 87 CYS A N 1
ATOM 712 C CA . CYS A 1 87 ? 10.199 -0.850 0.616 1.00 93.94 87 CYS A CA 1
ATOM 713 C C . CYS A 1 87 ? 9.833 -2.305 0.954 1.00 93.94 87 CYS A C 1
ATOM 715 O O . CYS A 1 87 ? 9.662 -3.121 0.060 1.00 93.94 87 CYS A O 1
ATOM 717 N N . ARG A 1 88 ? 9.731 -2.660 2.236 1.00 94.69 88 ARG A N 1
ATOM 718 C CA . ARG A 1 88 ? 9.309 -4.008 2.676 1.00 94.69 88 ARG A CA 1
ATOM 719 C C . ARG A 1 88 ? 8.013 -3.985 3.479 1.00 94.69 88 ARG A C 1
ATOM 721 O O . ARG A 1 88 ? 7.638 -5.000 4.052 1.00 94.69 88 ARG A O 1
ATOM 728 N N . CYS A 1 89 ? 7.364 -2.828 3.536 1.00 96.88 89 CYS A N 1
ATOM 729 C CA . CYS A 1 89 ? 6.107 -2.675 4.244 1.00 96.88 89 CYS A CA 1
ATOM 730 C C . CYS A 1 89 ? 4.993 -3.405 3.492 1.00 96.88 89 CYS A C 1
ATOM 732 O O . CYS A 1 89 ? 5.033 -3.541 2.269 1.00 96.88 89 CYS A O 1
ATOM 734 N N . THR A 1 90 ? 3.982 -3.846 4.220 1.00 97.38 90 THR A N 1
ATOM 735 C CA . THR A 1 90 ? 2.788 -4.485 3.680 1.00 97.38 90 THR A CA 1
ATOM 736 C C . THR A 1 90 ? 1.541 -3.899 4.336 1.00 97.38 90 THR A C 1
ATOM 738 O O . THR A 1 90 ? 1.610 -2.973 5.144 1.00 97.38 90 THR A O 1
ATOM 741 N N . VAL A 1 91 ? 0.378 -4.417 3.954 1.00 98.31 91 VAL A N 1
ATOM 742 C CA . VAL A 1 91 ? -0.895 -4.100 4.595 1.00 98.31 91 VAL A CA 1
ATOM 743 C C . VAL A 1 91 ? -1.536 -5.401 5.031 1.00 98.31 91 VAL A C 1
ATOM 745 O O . VAL A 1 91 ? -1.686 -6.325 4.230 1.00 98.31 91 VAL A O 1
ATOM 748 N N . ARG A 1 92 ? -1.942 -5.489 6.294 1.00 97.81 92 ARG A N 1
ATOM 749 C CA . ARG A 1 92 ? -2.654 -6.654 6.824 1.00 97.81 92 ARG A CA 1
ATOM 750 C C . ARG A 1 92 ? -4.126 -6.331 7.029 1.00 97.81 92 ARG A C 1
ATOM 752 O O . ARG A 1 92 ? -4.481 -5.279 7.551 1.00 97.81 92 ARG A O 1
ATOM 759 N N . THR A 1 93 ? -4.997 -7.245 6.623 1.00 98.31 93 THR A N 1
ATOM 760 C CA . THR A 1 93 ? -6.444 -7.108 6.816 1.00 98.31 93 THR A CA 1
ATOM 761 C C . THR A 1 93 ? -6.840 -7.582 8.211 1.00 98.31 93 THR A C 1
ATOM 763 O O . THR A 1 93 ? -6.334 -8.590 8.713 1.00 98.31 93 THR A O 1
ATOM 766 N N . LEU A 1 94 ? -7.796 -6.908 8.835 1.00 98.69 94 LEU A N 1
ATOM 767 C CA . LEU A 1 94 ? -8.260 -7.149 10.193 1.00 98.69 94 LEU A CA 1
ATOM 768 C C . LEU A 1 94 ? -9.784 -7.258 10.222 1.00 98.69 94 LEU A C 1
ATOM 770 O O . LEU A 1 94 ? -10.512 -6.457 9.636 1.00 98.69 94 LEU A O 1
ATOM 774 N N . SER A 1 95 ? -10.269 -8.252 10.960 1.00 98.69 95 SER A N 1
ATOM 775 C CA . SER A 1 95 ? -11.676 -8.317 11.359 1.00 98.69 95 SER A CA 1
ATOM 776 C C . SER A 1 95 ? -11.963 -7.341 12.502 1.00 98.69 95 SER A C 1
ATOM 778 O O . SER A 1 95 ? -11.071 -7.006 13.285 1.00 98.69 95 SER A O 1
ATOM 780 N N . LYS A 1 96 ? -13.236 -6.965 12.672 1.00 98.38 96 LYS A N 1
ATOM 781 C CA . LYS A 1 96 ? -13.692 -6.155 13.814 1.00 98.38 96 LYS A CA 1
ATOM 782 C C . LYS A 1 96 ? -13.273 -6.759 15.163 1.00 98.38 96 LYS A C 1
ATOM 784 O O . LYS A 1 96 ? -12.719 -6.061 16.003 1.00 98.38 96 LYS A O 1
ATOM 789 N N . ARG A 1 97 ? -13.418 -8.0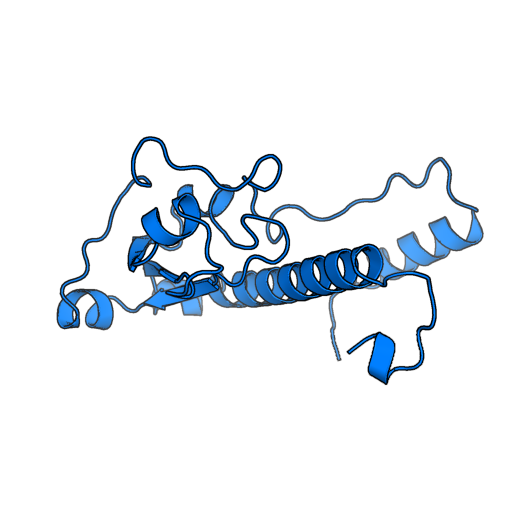82 15.317 1.00 98.44 97 ARG A N 1
ATOM 790 C CA . ARG A 1 97 ? -12.987 -8.813 16.520 1.00 98.44 97 ARG A CA 1
ATOM 791 C C . ARG A 1 97 ? -11.493 -8.639 16.806 1.00 98.44 97 ARG A C 1
ATOM 793 O O . ARG A 1 97 ? -11.117 -8.517 17.963 1.00 98.44 97 ARG A O 1
ATOM 800 N N . GLN A 1 98 ? -10.636 -8.653 15.781 1.00 98.56 98 GLN A N 1
ATOM 801 C CA . GLN A 1 98 ? -9.193 -8.456 15.972 1.00 98.56 98 GLN A CA 1
ATOM 802 C C . GLN A 1 98 ? -8.878 -7.033 16.432 1.00 98.56 98 GLN A C 1
ATOM 804 O O . GLN A 1 98 ? -8.089 -6.879 17.358 1.00 98.56 98 GLN A O 1
ATOM 809 N N . VAL A 1 99 ? -9.522 -6.024 15.833 1.00 98.62 99 VAL A N 1
ATOM 810 C CA . VAL A 1 99 ? -9.387 -4.618 16.251 1.00 98.62 99 VAL A CA 1
ATOM 811 C C . VAL A 1 99 ? -9.776 -4.452 17.722 1.00 98.62 99 VAL A C 1
ATOM 813 O O . VAL A 1 99 ? -9.009 -3.885 18.494 1.00 98.62 99 VAL A O 1
ATOM 816 N N . GLU A 1 100 ? -10.906 -5.027 18.138 1.00 98.25 100 GLU A N 1
ATOM 817 C CA . GLU A 1 100 ? -11.379 -4.984 19.528 1.00 98.25 100 GLU A CA 1
ATOM 818 C C . GLU A 1 100 ? -10.444 -5.733 20.493 1.00 98.25 100 GLU A C 1
ATOM 820 O O . GLU A 1 100 ? -10.050 -5.193 21.526 1.00 98.25 100 GLU A O 1
ATOM 825 N N . GLN A 1 101 ? -10.049 -6.967 20.156 1.00 98.31 101 GLN A N 1
ATOM 826 C CA . GLN A 1 101 ? -9.193 -7.800 21.010 1.00 98.31 101 GLN A CA 1
ATOM 827 C C . GLN A 1 101 ? -7.797 -7.206 21.207 1.00 98.31 101 GLN A C 1
ATOM 829 O O . GLN A 1 101 ? -7.240 -7.300 22.299 1.00 98.31 101 GLN A O 1
ATOM 834 N N . GLN A 1 102 ? -7.239 -6.602 20.159 1.00 97.88 102 GLN A N 1
ATOM 835 C CA . GLN A 1 102 ? -5.920 -5.972 20.190 1.00 97.88 102 GLN A CA 1
ATOM 836 C C . GLN A 1 102 ? -5.979 -4.506 20.640 1.00 97.88 102 GLN A C 1
ATOM 838 O O . GLN A 1 102 ? -4.932 -3.884 20.786 1.00 97.88 102 GLN A O 1
ATOM 843 N N . ARG A 1 103 ? -7.183 -3.967 20.891 1.00 98.06 103 ARG A N 1
ATOM 844 C CA . ARG A 1 103 ? -7.420 -2.570 21.293 1.00 98.06 103 ARG A CA 1
ATOM 845 C C . ARG A 1 103 ? -6.791 -1.566 20.321 1.00 98.06 103 ARG A C 1
ATOM 847 O O . ARG A 1 103 ? -6.209 -0.569 20.741 1.00 98.06 103 ARG A O 1
ATOM 854 N N . LEU A 1 104 ? -6.891 -1.852 19.025 1.00 97.94 104 LEU A N 1
ATOM 855 C CA . LEU A 1 104 ? -6.346 -0.989 17.980 1.00 97.94 104 LEU A CA 1
ATOM 856 C C . LEU A 1 104 ? -7.254 0.225 17.770 1.00 97.94 104 LEU A C 1
ATOM 858 O O . LEU A 1 104 ? -8.480 0.100 17.754 1.00 97.94 104 LEU A O 1
ATOM 862 N N . MET A 1 105 ? -6.645 1.392 17.576 1.00 97.88 105 MET A N 1
ATOM 863 C CA . MET A 1 105 ? -7.358 2.615 17.223 1.00 97.88 105 MET A CA 1
ATOM 864 C C . MET A 1 105 ? -7.564 2.664 15.710 1.00 97.88 105 MET A C 1
ATOM 866 O O . MET A 1 105 ? -6.602 2.564 14.957 1.00 97.88 105 MET A O 1
ATOM 870 N N . VAL A 1 106 ? -8.817 2.807 15.273 1.00 98.38 106 VAL A N 1
ATOM 871 C CA . VAL A 1 106 ? -9.137 3.027 13.857 1.00 98.38 106 VAL A CA 1
ATOM 872 C C . VAL A 1 106 ? -9.146 4.525 13.592 1.00 98.38 106 VAL A C 1
ATOM 874 O O . VAL A 1 106 ? -9.899 5.269 14.220 1.00 98.38 106 VAL A O 1
ATOM 877 N N . GLU A 1 107 ? -8.320 4.953 12.652 1.00 98.12 107 GLU A N 1
ATOM 878 C CA . GLU A 1 107 ? -8.106 6.348 12.295 1.00 98.12 107 GLU A CA 1
ATOM 879 C C . GLU A 1 107 ? -8.795 6.712 10.979 1.00 98.12 107 GLU A C 1
ATOM 881 O O . GLU A 1 107 ? -9.174 5.858 10.174 1.00 98.12 107 GLU A O 1
ATOM 886 N N . THR A 1 108 ? -8.955 8.015 10.749 1.00 95.62 108 THR A N 1
ATOM 887 C CA . THR A 1 108 ? -9.562 8.563 9.526 1.00 95.62 108 THR A CA 1
ATOM 888 C C . THR A 1 108 ? -8.545 9.218 8.593 1.00 95.62 108 THR A C 1
ATOM 890 O O . THR A 1 108 ? -8.862 9.464 7.433 1.00 95.62 108 THR A O 1
ATOM 893 N N . ALA A 1 109 ? -7.339 9.518 9.079 1.00 95.56 109 ALA A N 1
ATOM 894 C CA . ALA A 1 109 ? -6.273 10.174 8.327 1.00 95.56 109 ALA A CA 1
ATOM 895 C C . ALA A 1 109 ? -4.901 9.718 8.848 1.00 95.56 109 ALA A C 1
ATOM 897 O O . ALA A 1 109 ? -4.797 9.427 10.039 1.00 95.56 109 ALA A O 1
ATOM 898 N N . PRO A 1 110 ? -3.865 9.649 7.991 1.00 94.94 110 PRO A N 1
ATOM 899 C CA . PRO A 1 110 ? -2.525 9.276 8.426 1.00 94.94 110 PRO A CA 1
ATOM 900 C C . PRO A 1 110 ? -1.931 10.341 9.364 1.00 94.94 110 PRO A C 1
ATOM 902 O O . PRO A 1 110 ? -2.379 11.496 9.343 1.00 94.94 110 PRO A O 1
ATOM 905 N N . PRO A 1 111 ? -0.887 9.995 10.139 1.00 94.81 111 PRO A N 1
ATOM 906 C CA . PRO A 1 111 ? -0.147 10.960 10.940 1.00 94.81 111 PRO A CA 1
ATOM 907 C C . PRO A 1 111 ? 0.289 12.188 10.134 1.00 94.81 111 PRO A C 1
ATOM 909 O O . PRO A 1 111 ? 0.639 12.115 8.953 1.00 94.81 111 PRO A O 1
ATOM 912 N N . LEU A 1 112 ? 0.269 13.353 10.779 1.00 93.69 112 LEU A N 1
ATOM 913 C CA . LEU A 1 112 ? 0.642 14.605 10.127 1.00 93.69 112 LEU A CA 1
ATOM 914 C C . LEU A 1 112 ? 2.147 14.654 9.850 1.00 93.69 112 LEU A C 1
ATOM 916 O O . LEU A 1 112 ? 2.965 14.278 10.685 1.00 93.69 112 LEU A O 1
ATOM 920 N N . GLY A 1 113 ? 2.515 15.192 8.686 1.00 93.38 113 GLY A N 1
ATOM 921 C CA . GLY A 1 113 ? 3.913 15.446 8.333 1.00 93.38 113 GLY A CA 1
ATOM 922 C C . GLY A 1 113 ? 4.703 14.216 7.881 1.00 93.38 113 GLY A C 1
ATOM 923 O O . GLY A 1 113 ? 5.896 14.347 7.615 1.00 93.38 113 GLY A O 1
ATOM 924 N N . ILE A 1 114 ? 4.061 13.053 7.743 1.00 95.62 114 ILE A N 1
ATOM 925 C CA . ILE A 1 114 ? 4.674 11.878 7.123 1.00 95.62 114 ILE A CA 1
ATOM 926 C C . ILE A 1 114 ? 4.124 11.669 5.718 1.00 95.62 114 ILE A C 1
ATOM 928 O O . ILE A 1 114 ? 2.938 11.859 5.451 1.00 95.62 114 ILE A O 1
ATOM 932 N N . TYR A 1 115 ? 5.004 11.250 4.815 1.00 96.06 115 TYR A N 1
ATOM 933 C CA . TYR A 1 115 ? 4.657 10.943 3.435 1.00 96.06 115 TYR A CA 1
ATOM 934 C C . TYR A 1 115 ? 5.435 9.706 2.974 1.00 96.06 115 TYR A C 1
ATOM 936 O O . TYR A 1 115 ? 6.553 9.470 3.4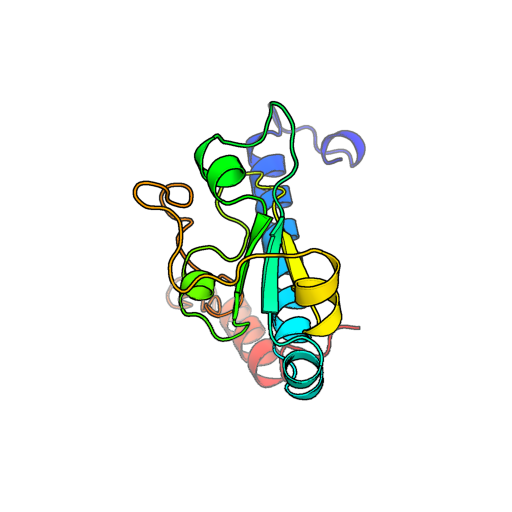63 1.00 96.06 115 TYR A O 1
ATOM 944 N N . PRO A 1 116 ? 4.888 8.941 2.013 1.00 97.19 116 PRO A N 1
ATOM 945 C CA . PRO A 1 116 ? 5.673 7.995 1.236 1.00 97.19 116 PRO A CA 1
ATOM 946 C C . PRO A 1 116 ? 6.875 8.695 0.600 1.00 97.19 116 PRO A C 1
ATOM 948 O O . PRO A 1 116 ? 6.925 9.925 0.489 1.00 97.19 116 PRO A O 1
ATOM 951 N N . ASP A 1 117 ? 7.840 7.910 0.133 1.00 97.06 117 ASP A N 1
ATOM 952 C CA . ASP A 1 117 ? 8.958 8.462 -0.618 1.00 97.06 117 ASP A CA 1
ATOM 953 C C . ASP A 1 117 ? 8.464 9.294 -1.809 1.00 97.06 117 ASP A C 1
ATOM 955 O O . ASP A 1 117 ? 7.418 9.030 -2.413 1.00 97.06 117 ASP A O 1
ATOM 959 N N . ARG A 1 118 ? 9.272 10.279 -2.210 1.00 95.06 118 ARG A N 1
ATOM 960 C CA . ARG A 1 118 ? 9.016 11.074 -3.411 1.00 95.06 118 ARG A CA 1
ATOM 961 C C . ARG A 1 118 ? 8.735 10.148 -4.607 1.00 95.06 118 ARG A C 1
ATOM 963 O O . ARG A 1 118 ? 9.551 9.283 -4.908 1.00 95.06 118 ARG A O 1
ATOM 970 N N . HIS A 1 119 ? 7.619 10.386 -5.302 1.00 92.81 119 HIS A N 1
ATOM 971 C CA . HIS A 1 119 ? 7.104 9.590 -6.434 1.00 92.81 119 HIS A CA 1
ATOM 972 C C . HIS A 1 119 ? 6.459 8.233 -6.091 1.00 92.81 119 HIS A C 1
ATOM 974 O O . HIS A 1 119 ? 6.083 7.516 -7.011 1.00 92.81 119 HIS A O 1
ATOM 980 N N . PHE A 1 120 ? 6.268 7.907 -4.809 1.00 94.88 120 PHE A N 1
ATOM 981 C CA . PHE A 1 120 ? 5.606 6.669 -4.370 1.00 94.88 120 PHE A CA 1
ATOM 982 C C . PHE A 1 120 ? 4.264 6.896 -3.661 1.00 94.88 120 PHE A C 1
ATOM 984 O O . PHE A 1 120 ? 3.661 5.945 -3.183 1.00 94.88 120 PHE A O 1
ATOM 991 N N . ALA A 1 121 ? 3.764 8.134 -3.604 1.00 93.94 121 ALA A N 1
ATOM 992 C CA . ALA A 1 121 ? 2.457 8.451 -3.024 1.00 93.94 121 ALA A CA 1
ATOM 993 C C . ALA A 1 121 ? 1.301 8.084 -3.976 1.00 93.94 121 ALA A C 1
ATOM 995 O O . ALA A 1 121 ? 0.574 8.954 -4.453 1.00 93.94 121 ALA A O 1
ATOM 996 N N . SER A 1 122 ? 1.177 6.799 -4.306 1.00 91.94 122 SER A N 1
ATOM 997 C CA . SER A 1 122 ? 0.155 6.264 -5.209 1.00 91.94 122 SER A CA 1
ATOM 998 C C . SER A 1 122 ? -0.065 4.772 -4.976 1.00 91.94 122 SER A C 1
ATOM 1000 O O . SER A 1 122 ? 0.886 4.052 -4.687 1.00 91.94 122 SER A O 1
ATOM 1002 N N . ASN A 1 123 ? -1.270 4.275 -5.241 1.00 93.81 123 ASN A N 1
ATOM 1003 C CA . ASN A 1 123 ? -1.552 2.843 -5.233 1.00 93.81 123 ASN A CA 1
ATOM 1004 C C . ASN A 1 123 ? -1.382 2.210 -6.625 1.00 93.81 123 ASN A C 1
ATOM 1006 O O . ASN A 1 123 ? -2.256 2.321 -7.492 1.00 93.81 123 ASN A O 1
ATOM 1010 N N . ALA A 1 124 ? -0.288 1.471 -6.819 1.00 89.31 124 ALA A N 1
ATOM 1011 C CA . ALA A 1 124 ? 0.006 0.776 -8.074 1.00 89.31 124 ALA A CA 1
ATOM 1012 C C . ALA A 1 124 ? -1.039 -0.291 -8.465 1.00 89.31 124 ALA A C 1
ATOM 1014 O O . ALA A 1 124 ? -1.129 -0.663 -9.631 1.00 89.31 124 ALA A O 1
ATOM 1015 N N . ALA A 1 125 ? -1.855 -0.783 -7.526 1.00 88.31 125 ALA A N 1
ATOM 1016 C CA . ALA A 1 125 ? -2.942 -1.714 -7.826 1.00 88.31 125 ALA A CA 1
ATOM 1017 C C . ALA A 1 125 ? -4.150 -1.039 -8.489 1.00 88.31 125 ALA A C 1
ATOM 1019 O O . ALA A 1 125 ? -4.886 -1.698 -9.227 1.00 88.31 125 ALA A O 1
ATOM 1020 N N . LYS A 1 126 ? -4.342 0.263 -8.240 1.00 88.62 126 LYS A N 1
ATOM 1021 C CA . LYS A 1 126 ? -5.388 1.081 -8.868 1.00 88.62 126 LYS A CA 1
ATOM 1022 C C . LYS A 1 126 ? -4.924 1.695 -10.188 1.00 88.62 126 LYS A C 1
ATOM 1024 O O . LYS A 1 126 ? -5.733 1.886 -11.092 1.00 88.62 126 LYS A O 1
ATOM 1029 N N . VAL A 1 127 ? -3.629 1.982 -10.314 1.00 77.88 127 VAL A N 1
ATOM 1030 C CA . VAL A 1 127 ? -3.040 2.566 -11.524 1.00 77.88 127 VAL A CA 1
ATOM 1031 C C . VAL A 1 127 ? -2.580 1.454 -12.464 1.00 77.88 127 VAL A C 1
ATOM 1033 O O . VAL A 1 127 ? -1.534 0.839 -12.268 1.00 77.88 127 VAL A O 1
ATOM 1036 N N . ARG A 1 128 ? -3.356 1.188 -13.518 1.00 70.81 128 ARG A N 1
ATOM 1037 C CA . ARG A 1 128 ? -2.933 0.263 -14.575 1.00 70.81 128 ARG A CA 1
ATOM 1038 C C . ARG A 1 128 ? -1.839 0.919 -15.419 1.00 70.81 128 ARG A C 1
ATOM 1040 O O . ARG A 1 128 ? -1.990 2.053 -15.860 1.00 70.81 128 ARG A O 1
ATOM 1047 N N . PHE A 1 129 ? -0.752 0.192 -15.674 1.00 73.94 129 PHE A N 1
ATOM 1048 C CA . PHE A 1 129 ? 0.244 0.622 -16.651 1.00 73.94 129 PHE A CA 1
ATOM 1049 C C . PHE A 1 129 ? -0.321 0.482 -18.068 1.00 73.94 129 PHE A C 1
ATOM 1051 O O . PHE A 1 129 ? -0.595 -0.631 -18.526 1.00 73.94 129 PHE A O 1
ATOM 1058 N N . GLU A 1 130 ? -0.462 1.609 -18.756 1.00 78.94 130 GLU A N 1
ATOM 1059 C CA . GLU A 1 130 ? -0.884 1.684 -20.151 1.00 78.94 130 GLU A CA 1
ATOM 1060 C C . GLU A 1 130 ? 0.254 2.308 -20.969 1.00 78.94 130 GLU A C 1
ATOM 1062 O O . GLU A 1 130 ? 0.497 3.511 -20.862 1.00 78.94 130 GLU A O 1
ATOM 1067 N N . PRO A 1 131 ? 1.018 1.506 -21.733 1.00 83.25 131 PRO A N 1
ATOM 1068 C CA . PRO A 1 131 ? 2.136 2.031 -22.501 1.00 83.25 131 PRO A CA 1
ATOM 1069 C C . PRO A 1 131 ? 1.637 2.865 -23.683 1.00 83.25 131 PRO A C 1
ATOM 1071 O O . PRO A 1 131 ? 0.741 2.440 -24.416 1.00 83.25 131 PRO A O 1
ATOM 1074 N N . ASP A 1 132 ? 2.288 4.001 -23.931 1.00 87.38 132 ASP A N 1
ATOM 1075 C CA . ASP A 1 132 ? 2.165 4.681 -25.216 1.00 87.38 132 ASP A CA 1
ATOM 1076 C C . ASP A 1 132 ? 2.874 3.854 -26.295 1.00 87.38 132 ASP A C 1
ATOM 1078 O O . ASP A 1 132 ? 4.085 3.642 -26.256 1.00 87.38 132 ASP A O 1
ATOM 1082 N N . LEU A 1 133 ? 2.102 3.360 -27.260 1.00 89.25 133 LEU A N 1
ATOM 1083 C CA . LEU A 1 133 ? 2.601 2.506 -28.334 1.00 89.25 133 LEU A CA 1
ATOM 1084 C C . LEU A 1 133 ? 3.081 3.296 -29.561 1.00 89.25 133 LEU A C 1
ATOM 1086 O O . LEU A 1 133 ? 3.534 2.664 -30.514 1.00 89.25 133 LEU A O 1
ATOM 1090 N N . ALA A 1 134 ? 2.992 4.633 -29.570 1.00 89.62 134 ALA A N 1
ATOM 1091 C CA . ALA A 1 134 ? 3.299 5.460 -30.742 1.00 89.62 134 ALA A CA 1
ATOM 1092 C C . ALA A 1 134 ? 4.742 5.299 -31.260 1.00 89.62 134 ALA A C 1
ATOM 1094 O O . ALA A 1 134 ? 4.973 5.392 -32.463 1.00 89.62 134 ALA A O 1
ATOM 1095 N N . GLY A 1 135 ? 5.702 5.015 -30.373 1.00 87.94 135 GLY A N 1
ATOM 1096 C CA . GLY A 1 135 ? 7.115 4.807 -30.720 1.00 87.94 135 GLY A CA 1
ATOM 1097 C C . GLY A 1 135 ? 7.558 3.344 -30.838 1.00 87.94 135 GLY A C 1
ATOM 1098 O O . GLY A 1 135 ? 8.735 3.087 -31.089 1.00 87.94 135 GLY A O 1
ATOM 1099 N N . TYR A 1 136 ? 6.663 2.375 -30.626 1.00 90.44 136 TYR A N 1
ATOM 1100 C CA . TYR A 1 136 ? 7.029 0.956 -30.608 1.00 90.44 136 TYR A CA 1
ATOM 1101 C C . TYR A 1 136 ? 6.903 0.312 -31.999 1.00 90.44 136 TYR A C 1
ATOM 1103 O O . TYR A 1 136 ? 5.970 0.631 -32.738 1.00 90.44 136 TYR A O 1
ATOM 1111 N N . PRO A 1 137 ? 7.772 -0.660 -32.350 1.00 95.31 137 PRO A N 1
ATOM 1112 C CA . PRO A 1 137 ? 7.629 -1.444 -33.574 1.00 95.31 137 PRO A CA 1
ATOM 1113 C C . PRO A 1 137 ? 6.231 -2.062 -33.708 1.00 95.31 137 PRO A C 1
ATOM 1115 O O . PRO A 1 137 ? 5.714 -2.659 -32.759 1.00 95.31 137 PRO A O 1
ATOM 1118 N N . GLU A 1 138 ? 5.643 -1.982 -34.905 1.00 92.88 138 GLU A N 1
ATOM 1119 C CA . GLU A 1 138 ? 4.281 -2.464 -35.179 1.00 92.88 138 GLU A CA 1
ATOM 1120 C C . GLU A 1 138 ? 4.029 -3.917 -34.727 1.00 92.88 138 GLU A C 1
ATOM 1122 O O . GLU A 1 138 ? 2.982 -4.164 -34.114 1.00 92.88 138 GLU A O 1
ATOM 1127 N N . PRO A 1 139 ? 4.966 -4.877 -34.906 1.00 94.31 139 PRO A N 1
ATOM 1128 C CA . PRO A 1 139 ? 4.776 -6.235 -34.401 1.00 94.31 139 PRO A CA 1
ATOM 1129 C C . PRO A 1 139 ? 4.590 -6.296 -32.878 1.00 94.31 139 PRO A C 1
ATOM 1131 O O . PRO A 1 139 ? 3.724 -7.026 -32.395 1.00 94.31 139 PRO A O 1
ATOM 1134 N N . LEU A 1 140 ? 5.350 -5.499 -32.116 1.00 90.12 140 LEU A N 1
ATOM 1135 C CA . LEU A 1 140 ? 5.260 -5.453 -30.653 1.00 90.12 140 LEU A CA 1
ATOM 1136 C C . LEU A 1 140 ? 3.962 -4.787 -30.198 1.00 90.12 140 LEU A C 1
ATOM 1138 O O . LEU A 1 140 ? 3.266 -5.322 -29.333 1.00 90.12 140 LEU A O 1
ATOM 1142 N N . ALA A 1 141 ? 3.590 -3.668 -30.823 1.00 91.56 141 ALA A N 1
ATOM 1143 C CA . ALA A 1 141 ? 2.331 -2.989 -30.535 1.00 91.56 141 ALA A CA 1
ATOM 1144 C C . ALA A 1 141 ? 1.122 -3.899 -30.823 1.00 91.56 141 ALA A C 1
ATOM 1146 O O . ALA A 1 141 ? 0.176 -3.959 -30.033 1.00 91.56 141 ALA A O 1
ATOM 1147 N N . LYS A 1 142 ? 1.155 -4.656 -31.930 1.00 91.62 142 LYS A N 1
ATOM 1148 C CA . LYS A 1 142 ? 0.116 -5.633 -32.286 1.00 91.62 142 LYS A CA 1
ATOM 1149 C C . LYS A 1 142 ? 0.050 -6.785 -31.284 1.00 91.62 142 LYS A C 1
ATOM 1151 O O . LYS A 1 142 ? -1.049 -7.126 -30.847 1.00 91.62 142 LYS A O 1
ATOM 1156 N N . ALA A 1 143 ? 1.195 -7.348 -30.893 1.00 90.94 143 ALA A N 1
ATOM 1157 C CA . ALA A 1 143 ? 1.265 -8.422 -29.904 1.00 90.94 143 ALA A CA 1
ATOM 1158 C C . ALA A 1 143 ? 0.710 -7.982 -28.539 1.00 90.94 143 ALA A C 1
ATOM 1160 O O . ALA A 1 143 ? -0.109 -8.692 -27.954 1.00 90.94 143 ALA A O 1
ATOM 1161 N N . PHE A 1 144 ? 1.079 -6.785 -28.069 1.00 87.44 144 PHE A N 1
ATOM 1162 C CA . PHE A 1 144 ? 0.541 -6.208 -26.836 1.00 87.44 144 PHE A CA 1
ATOM 1163 C C . PHE A 1 144 ? -0.985 -6.066 -26.907 1.00 87.44 144 PHE A C 1
ATOM 1165 O O . PHE A 1 144 ? -1.695 -6.625 -26.075 1.00 87.44 144 PHE A O 1
ATOM 1172 N N . ARG A 1 145 ? -1.513 -5.408 -27.949 1.00 89.56 145 ARG A N 1
ATOM 1173 C CA . ARG A 1 145 ? -2.965 -5.215 -28.130 1.00 89.56 145 ARG A CA 1
ATOM 1174 C C . ARG A 1 145 ? -3.732 -6.538 -28.206 1.00 89.56 145 ARG A C 1
ATOM 1176 O O . ARG A 1 145 ? -4.832 -6.634 -27.666 1.00 89.56 145 ARG A O 1
ATOM 1183 N N . ALA A 1 146 ? -3.178 -7.550 -28.878 1.00 90.06 146 ALA A N 1
ATOM 1184 C CA . ALA A 1 146 ? -3.787 -8.877 -28.966 1.00 90.06 146 ALA A CA 1
ATOM 1185 C C . ALA A 1 146 ? -3.865 -9.560 -27.591 1.00 90.06 146 ALA A C 1
ATOM 1187 O O . ALA A 1 146 ? -4.915 -10.097 -27.240 1.00 90.06 146 ALA A O 1
ATOM 1188 N N . ARG A 1 147 ? -2.794 -9.475 -26.790 1.00 86.31 147 ARG A N 1
ATOM 1189 C CA . ARG A 1 147 ? -2.762 -9.991 -25.415 1.00 86.31 147 ARG A CA 1
ATOM 1190 C C . ARG A 1 147 ? -3.794 -9.308 -24.518 1.00 86.31 147 ARG A C 1
ATOM 1192 O O . ARG A 1 147 ? -4.496 -9.991 -23.781 1.00 86.31 147 ARG A O 1
ATOM 1199 N N . GLU A 1 148 ? -3.918 -7.984 -24.600 1.00 83.81 148 GLU A N 1
ATOM 1200 C CA . GLU A 1 148 ? -4.908 -7.244 -23.807 1.00 83.81 148 GLU A CA 1
ATOM 1201 C C . GLU A 1 148 ? -6.346 -7.650 -24.177 1.00 83.81 148 GLU A C 1
ATOM 1203 O O . GLU A 1 148 ? -7.162 -7.900 -23.290 1.00 83.81 148 GLU A O 1
ATOM 1208 N N . LYS A 1 149 ? -6.644 -7.805 -25.479 1.00 80.12 149 LYS A N 1
ATOM 1209 C CA . LYS A 1 149 ? -7.957 -8.269 -25.973 1.00 80.12 149 LYS A CA 1
ATOM 1210 C C . LYS A 1 149 ? -8.301 -9.697 -25.551 1.00 80.12 149 LYS A C 1
ATOM 1212 O O . LYS A 1 149 ? -9.473 -9.990 -25.345 1.00 80.12 149 LYS A O 1
ATOM 1217 N N . ALA A 1 150 ? -7.306 -10.571 -25.408 1.00 77.81 150 ALA A N 1
ATOM 1218 C CA . ALA A 1 150 ? -7.496 -11.950 -24.959 1.00 77.81 150 ALA A CA 1
ATOM 1219 C C . ALA A 1 150 ? -7.829 -12.071 -23.454 1.00 77.81 150 ALA A C 1
ATOM 1221 O O . ALA A 1 150 ? -7.924 -13.183 -22.940 1.00 77.81 150 ALA A O 1
ATOM 1222 N N . GLY A 1 151 ? -8.021 -10.951 -22.745 1.00 60.44 151 GLY A N 1
ATOM 1223 C CA . GLY A 1 151 ? -8.351 -10.942 -21.323 1.00 60.44 151 GLY A CA 1
ATOM 1224 C C . GLY A 1 151 ? -7.113 -11.167 -20.466 1.00 60.44 151 GLY A C 1
ATOM 1225 O O . GLY A 1 151 ? -7.053 -12.134 -19.708 1.00 60.44 151 GLY A O 1
ATOM 1226 N N . GLY A 1 152 ? -6.120 -10.280 -20.606 1.00 51.66 152 GLY A N 1
ATOM 1227 C CA . GLY A 1 152 ? -4.902 -10.277 -19.795 1.00 51.66 152 GLY A CA 1
ATOM 1228 C C . GLY A 1 152 ? -5.225 -10.363 -18.300 1.00 51.66 152 GLY A C 1
ATOM 1229 O O . GLY A 1 152 ? -5.547 -9.355 -17.675 1.00 51.66 152 GLY A O 1
ATOM 1230 N N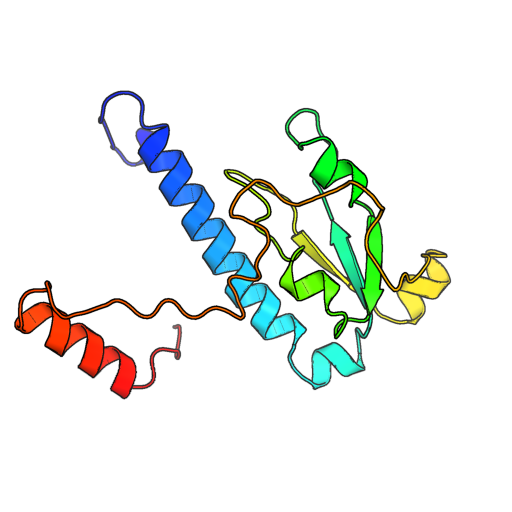 . GLY A 1 153 ? -5.189 -11.575 -17.735 1.00 46.53 153 GLY A N 1
ATOM 1231 C CA . GLY A 1 153 ? -5.619 -11.792 -16.355 1.00 46.53 153 GLY A CA 1
ATOM 1232 C C . GLY A 1 153 ? -6.045 -13.200 -15.933 1.00 46.53 153 GLY A C 1
ATOM 1233 O O . GLY A 1 153 ? -6.228 -13.390 -14.736 1.00 46.53 153 GLY A O 1
ATOM 1234 N N . LYS A 1 154 ? -6.157 -14.210 -16.810 1.00 36.22 154 LYS A N 1
ATOM 1235 C CA . LYS A 1 154 ? -6.021 -15.597 -16.320 1.00 36.22 154 LYS A CA 1
ATOM 1236 C C . LYS A 1 154 ? -4.534 -15.873 -16.114 1.00 36.22 154 LYS A C 1
ATOM 1238 O O . LYS A 1 154 ? -3.836 -16.249 -17.051 1.00 36.22 154 LYS A O 1
ATOM 1243 N N . ALA A 1 155 ? -4.045 -15.586 -14.909 1.00 35.72 155 ALA A N 1
ATOM 1244 C CA . ALA A 1 155 ? -2.789 -16.163 -14.447 1.00 35.72 155 ALA A CA 1
ATOM 1245 C C . ALA A 1 155 ? -2.930 -17.703 -14.437 1.00 35.72 155 ALA A C 1
ATOM 1247 O O . ALA A 1 155 ? -4.039 -18.179 -14.168 1.00 35.72 155 ALA A O 1
ATOM 1248 N N . PRO A 1 156 ? -1.875 -18.466 -14.781 1.00 36.69 156 PRO A N 1
ATOM 1249 C CA . PRO A 1 156 ? -1.823 -19.889 -14.458 1.00 36.69 156 PRO A CA 1
ATOM 1250 C C . PRO A 1 156 ? -1.911 -20.120 -12.944 1.00 36.69 156 PRO A C 1
ATOM 1252 O O . PRO A 1 156 ? -1.501 -19.214 -12.179 1.00 36.69 156 PRO A O 1
#